Protein AF-A0A837RE06-F1 (afdb_monomer)

Nearest PDB structures (foldseek):
  3hrt-assembly1_A  TM=8.459E-01  e=1.801E-01  Streptococcus gordonii
  6o5c-assembly1_A  TM=8.377E-01  e=1.801E-01  Streptococcus pyogenes serotype M3
  2k5l-assembly1_A  TM=8.378E-01  e=2.194E-01  Acetivibrio thermocellus ATCC 27405
  6o5c-assembly1_B-2  TM=8.412E-01  e=2.672E-01  Streptococcus pyogenes serotype M3
  7r7b-assembly2_B  TM=8.445E-01  e=4.831E-01  Bacteroides fragilis

Structure (mmCIF, N/CA/C/O backbone):
data_AF-A0A837RE06-F1
#
_entry.id   AF-A0A837RE06-F1
#
loop_
_atom_site.group_PDB
_atom_site.id
_atom_site.type_symbol
_atom_site.label_atom_id
_atom_site.label_alt_id
_atom_site.label_comp_id
_atom_site.label_asym_id
_atom_site.label_entity_id
_atom_site.label_seq_id
_atom_site.pdbx_PDB_ins_code
_atom_site.Cartn_x
_atom_site.Cartn_y
_atom_site.Cartn_z
_atom_site.occupancy
_atom_site.B_iso_or_equiv
_atom_site.auth_seq_id
_atom_site.auth_comp_id
_atom_site.auth_asym_id
_atom_site.auth_atom_id
_atom_site.pdbx_PDB_model_num
ATOM 1 N N . MET A 1 1 ? 11.996 -3.305 4.900 1.00 76.06 1 MET A N 1
ATOM 2 C CA . MET A 1 1 ? 11.271 -2.016 4.864 1.00 76.06 1 MET A CA 1
ATOM 3 C C . MET A 1 1 ? 11.877 -1.112 5.920 1.00 76.06 1 MET A C 1
ATOM 5 O O . MET A 1 1 ? 12.225 -1.628 6.974 1.00 76.06 1 MET A O 1
ATOM 9 N N . ASP A 1 2 ? 12.073 0.171 5.633 1.00 87.25 2 ASP A N 1
ATOM 10 C CA . ASP A 1 2 ? 12.627 1.131 6.595 1.00 87.25 2 ASP A CA 1
ATOM 11 C C . ASP A 1 2 ? 11.569 1.605 7.609 1.00 87.25 2 ASP A C 1
ATOM 13 O O . ASP A 1 2 ? 10.363 1.536 7.357 1.00 87.25 2 ASP A O 1
ATOM 17 N N . GLU A 1 3 ? 12.029 2.090 8.762 1.00 88.00 3 GLU A N 1
ATOM 18 C CA . GLU A 1 3 ? 11.170 2.473 9.888 1.00 88.00 3 GLU A CA 1
ATOM 19 C C . GLU A 1 3 ? 10.247 3.660 9.561 1.00 88.00 3 GLU A C 1
ATOM 21 O O . GLU A 1 3 ? 9.092 3.683 9.986 1.00 88.00 3 GLU A O 1
ATOM 26 N N . GLN A 1 4 ? 10.700 4.602 8.726 1.00 89.81 4 GLN A N 1
ATOM 27 C CA . GLN A 1 4 ? 9.880 5.740 8.294 1.00 89.81 4 GLN A CA 1
ATOM 28 C C . GLN A 1 4 ? 8.703 5.283 7.426 1.00 89.81 4 GLN A C 1
ATOM 30 O O . GLN A 1 4 ? 7.578 5.756 7.601 1.00 89.81 4 GLN A O 1
ATOM 35 N N . THR A 1 5 ? 8.934 4.334 6.516 1.00 88.81 5 THR A N 1
ATOM 36 C CA . THR A 1 5 ? 7.871 3.726 5.710 1.00 88.81 5 THR A CA 1
ATOM 37 C C . THR A 1 5 ? 6.862 2.997 6.598 1.00 88.81 5 THR A C 1
ATOM 39 O O . THR A 1 5 ? 5.661 3.167 6.398 1.00 88.81 5 THR A O 1
ATOM 42 N N . VAL A 1 6 ? 7.313 2.251 7.613 1.00 89.31 6 VAL A N 1
ATOM 43 C CA . VAL A 1 6 ? 6.418 1.580 8.577 1.00 89.31 6 VAL A CA 1
ATOM 44 C C . VAL A 1 6 ? 5.543 2.596 9.316 1.00 89.31 6 VAL A C 1
ATOM 46 O O . VAL A 1 6 ? 4.321 2.450 9.334 1.00 89.31 6 VAL A O 1
ATOM 49 N N . GLN A 1 7 ? 6.142 3.651 9.875 1.00 90.19 7 GLN A N 1
ATOM 50 C CA . GLN A 1 7 ? 5.405 4.697 10.592 1.00 90.19 7 GLN A CA 1
ATOM 51 C C . GLN A 1 7 ? 4.383 5.400 9.693 1.00 90.19 7 GLN A C 1
ATOM 53 O O . GLN A 1 7 ? 3.262 5.675 10.120 1.00 90.19 7 GLN A O 1
ATOM 58 N N . ARG A 1 8 ? 4.738 5.648 8.427 1.00 90.12 8 ARG A N 1
ATOM 59 C CA . ARG A 1 8 ? 3.834 6.267 7.454 1.00 90.12 8 ARG A CA 1
ATOM 60 C C . ARG A 1 8 ? 2.669 5.363 7.070 1.00 90.12 8 ARG A C 1
ATOM 62 O O . ARG A 1 8 ? 1.566 5.849 6.872 1.00 90.12 8 ARG A O 1
ATOM 69 N N . LEU A 1 9 ? 2.895 4.058 6.955 1.00 89.50 9 LEU A N 1
ATOM 70 C CA . LEU A 1 9 ? 1.814 3.103 6.716 1.00 89.50 9 LEU A CA 1
ATOM 71 C C . LEU A 1 9 ? 0.868 3.036 7.920 1.00 89.50 9 LEU A C 1
ATOM 73 O O . LEU A 1 9 ? -0.344 3.109 7.735 1.00 89.50 9 LEU A O 1
ATOM 77 N N . HIS A 1 10 ? 1.412 3.018 9.140 1.00 89.62 10 HIS A N 1
ATOM 78 C CA . HIS A 1 10 ? 0.617 3.097 10.367 1.00 89.62 10 HIS A CA 1
ATOM 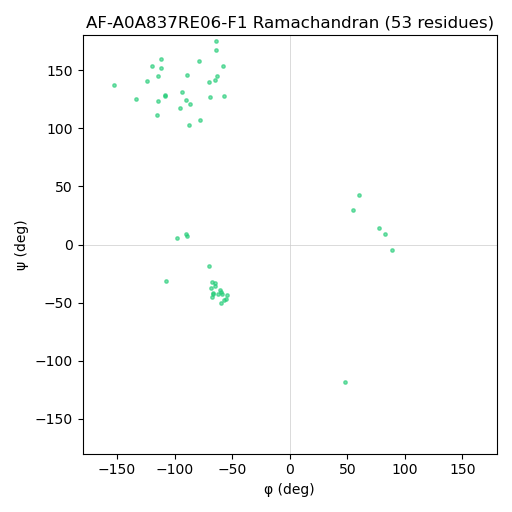79 C C . HIS A 1 10 ? -0.225 4.377 10.445 1.00 89.62 10 HIS A C 1
ATOM 81 O O . HIS A 1 10 ? -1.393 4.305 10.814 1.00 89.62 10 HIS A O 1
ATOM 87 N N . SER A 1 11 ? 0.323 5.542 10.079 1.00 89.19 11 SER A N 1
ATOM 88 C CA . SER A 1 11 ? -0.441 6.800 10.088 1.00 89.19 11 SER A CA 1
ATOM 89 C C . SER A 1 11 ? -1.513 6.877 8.996 1.00 89.19 11 SER A C 1
ATOM 91 O O . SER A 1 11 ? -2.445 7.669 9.114 1.00 89.19 11 SER A O 1
ATOM 93 N N . LEU A 1 12 ? -1.411 6.035 7.964 1.00 87.00 12 LEU A N 1
ATOM 94 C CA . LEU A 1 12 ? -2.426 5.844 6.924 1.00 87.00 12 LEU A CA 1
ATOM 95 C C . LEU A 1 12 ? -3.454 4.753 7.282 1.00 87.00 12 LEU A C 1
ATOM 97 O O . LEU A 1 12 ? -4.258 4.385 6.430 1.00 87.00 12 LEU A O 1
ATOM 101 N N . GLY A 1 13 ? -3.424 4.225 8.511 1.00 85.75 13 GLY A N 1
ATOM 102 C CA . GLY A 1 13 ? -4.360 3.202 8.988 1.00 85.75 13 GLY A CA 1
ATOM 103 C C . GLY A 1 13 ? -3.989 1.770 8.599 1.00 85.75 13 GLY A C 1
ATOM 104 O O . GLY A 1 13 ? -4.775 0.851 8.801 1.00 85.75 13 GLY A O 1
ATOM 105 N N . LEU A 1 14 ? -2.794 1.546 8.045 1.00 88.12 14 LEU A N 1
ATOM 106 C CA . LEU A 1 14 ? -2.320 0.209 7.709 1.00 88.12 14 LEU A CA 1
ATOM 107 C C . LEU A 1 14 ? -1.615 -0.395 8.926 1.00 88.12 14 LEU A C 1
ATOM 109 O O . LEU A 1 14 ? -0.473 -0.062 9.245 1.00 88.12 14 LEU A O 1
ATOM 113 N N . HIS A 1 15 ? -2.317 -1.296 9.603 1.00 87.25 15 HIS A N 1
ATOM 114 C CA . HIS A 1 15 ? -1.823 -2.033 10.763 1.00 87.25 15 HIS A CA 1
ATOM 115 C C . HIS A 1 15 ? -1.655 -3.519 10.449 1.00 87.25 15 HIS A C 1
ATOM 117 O O . HIS A 1 15 ? -2.279 -4.054 9.529 1.00 87.25 15 HIS A O 1
ATOM 123 N N . VAL A 1 16 ? -0.844 -4.216 11.245 1.00 83.00 16 VAL A N 1
ATOM 124 C CA . VAL A 1 16 ? -0.747 -5.680 11.170 1.00 83.00 16 VAL A CA 1
ATOM 125 C C . VAL A 1 16 ? -2.136 -6.291 11.384 1.00 83.00 16 VAL A C 1
ATOM 127 O O . VAL A 1 16 ? -2.818 -5.957 12.349 1.00 83.00 16 VAL A O 1
ATOM 130 N N . GLY A 1 17 ? -2.554 -7.163 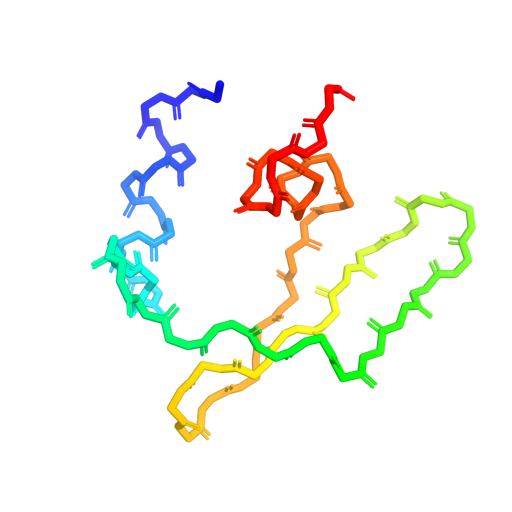10.464 1.00 83.88 17 GLY A N 1
ATOM 131 C CA . GLY A 1 17 ? -3.890 -7.773 10.463 1.00 83.88 17 GLY A CA 1
ATOM 132 C C . GLY A 1 17 ? -4.964 -6.985 9.702 1.00 83.88 17 GLY A C 1
ATOM 133 O O . GLY A 1 17 ? -6.070 -7.495 9.544 1.00 83.88 17 GLY A O 1
ATOM 134 N N . SER A 1 18 ? -4.657 -5.789 9.189 1.00 85.00 18 SER A N 1
ATOM 135 C CA . SER A 1 18 ? -5.599 -5.029 8.352 1.00 85.00 18 SER A CA 1
ATOM 136 C C . SER A 1 18 ? -5.883 -5.763 7.045 1.00 85.00 18 SER A C 1
ATOM 138 O O . SER A 1 18 ? -4.976 -6.323 6.422 1.00 85.00 18 SER A O 1
ATOM 140 N N . GLN A 1 19 ? -7.135 -5.718 6.591 1.00 86.81 19 GLN A N 1
ATOM 141 C CA . GLN A 1 19 ? -7.505 -6.296 5.307 1.00 86.81 19 GLN A CA 1
ATOM 142 C C . GLN A 1 19 ? -7.071 -5.363 4.173 1.00 86.81 19 GLN A C 1
ATOM 144 O O . GLN A 1 19 ? -7.656 -4.306 3.949 1.00 86.81 19 GLN A O 1
ATOM 149 N N . LEU A 1 20 ? -6.028 -5.767 3.454 1.00 88.25 20 LEU A N 1
ATOM 150 C CA . LEU A 1 20 ? -5.492 -5.029 2.319 1.00 88.25 20 LEU A CA 1
ATOM 151 C C . LEU A 1 20 ? -6.093 -5.575 1.024 1.00 88.25 20 LEU A C 1
ATOM 153 O O . LEU A 1 20 ? -5.854 -6.728 0.664 1.00 88.25 20 LEU A O 1
ATOM 157 N N . VAL A 1 21 ? -6.838 -4.739 0.297 1.00 93.12 21 VAL A N 1
ATOM 158 C CA . VAL A 1 21 ? -7.441 -5.129 -0.986 1.00 93.12 21 VAL A CA 1
ATOM 159 C C . VAL A 1 21 ? -6.840 -4.296 -2.119 1.00 93.12 21 VAL A C 1
ATOM 161 O O . VAL A 1 21 ? -7.093 -3.093 -2.185 1.00 93.12 21 VAL A O 1
ATOM 164 N N . PRO A 1 22 ? -6.047 -4.877 -3.036 1.00 93.00 22 PRO A N 1
ATOM 165 C CA . PRO A 1 22 ? -5.575 -4.150 -4.207 1.00 93.00 22 PRO A CA 1
ATOM 166 C C . PRO A 1 22 ? -6.736 -3.863 -5.170 1.00 93.00 22 PRO A C 1
ATOM 168 O O . PRO A 1 22 ? -7.464 -4.764 -5.574 1.00 93.00 22 PRO A O 1
ATOM 171 N N . VAL A 1 23 ? -6.900 -2.595 -5.550 1.00 96.31 23 VAL A N 1
ATOM 172 C CA . VAL A 1 23 ? -7.991 -2.116 -6.420 1.00 96.31 23 VAL A CA 1
ATOM 173 C C . VAL A 1 23 ? -7.487 -1.767 -7.818 1.00 96.31 23 VAL A C 1
ATOM 175 O O . VAL A 1 23 ? -8.223 -1.885 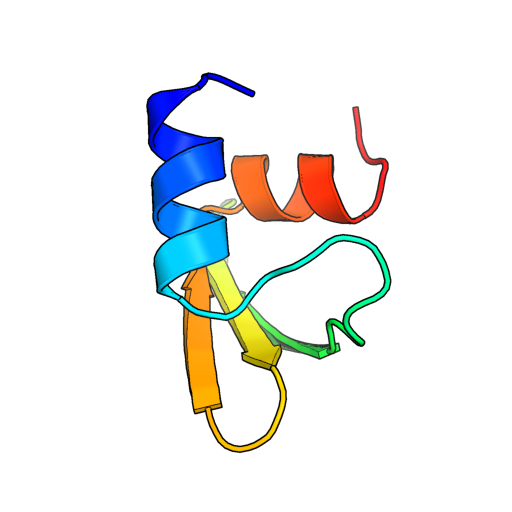-8.797 1.00 96.31 23 VAL A O 1
ATOM 178 N N . ARG A 1 24 ? -6.236 -1.304 -7.941 1.00 96.75 24 ARG A N 1
ATOM 179 C CA . ARG A 1 24 ? -5.642 -0.958 -9.238 1.00 96.75 24 ARG A CA 1
ATOM 180 C C . ARG A 1 24 ? -4.129 -1.114 -9.230 1.00 96.75 24 ARG A C 1
ATOM 182 O O . ARG A 1 24 ? -3.460 -0.634 -8.320 1.00 96.75 24 ARG A O 1
ATOM 189 N N . TYR A 1 25 ? -3.612 -1.678 -10.315 1.00 96.44 25 TYR A N 1
ATOM 190 C CA . TYR A 1 25 ? -2.188 -1.746 -10.620 1.00 96.44 25 TYR A CA 1
ATOM 191 C C . TYR A 1 25 ? -1.867 -0.794 -11.767 1.00 96.44 25 TYR A C 1
ATOM 193 O O . TYR A 1 25 ? -2.530 -0.831 -12.804 1.00 96.44 25 TYR A O 1
ATOM 201 N N . TYR A 1 26 ? -0.862 0.058 -11.583 1.00 96.69 26 TYR A N 1
ATOM 202 C CA . TYR A 1 26 ? -0.292 0.832 -12.681 1.00 96.69 26 TYR A CA 1
ATOM 203 C C . TYR A 1 26 ? 0.857 0.048 -13.342 1.00 96.69 26 TYR A C 1
ATOM 205 O O . TYR A 1 26 ? 1.559 -0.699 -12.656 1.00 96.69 26 TYR A O 1
ATOM 213 N N . PRO A 1 27 ? 1.053 0.181 -14.668 1.00 94.62 27 PRO A N 1
ATOM 214 C CA . PRO A 1 27 ? 2.096 -0.550 -15.391 1.00 94.62 27 PRO A CA 1
ATOM 215 C C . PRO A 1 27 ? 3.513 -0.159 -14.931 1.00 94.62 27 PRO A C 1
ATOM 217 O O . PRO A 1 27 ? 3.699 0.838 -14.236 1.00 94.62 27 PRO A O 1
ATOM 220 N N . PHE A 1 28 ? 4.517 -0.944 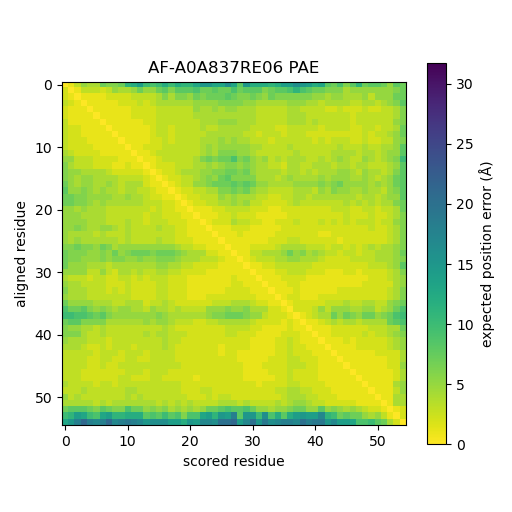-15.346 1.00 94.12 28 PHE A N 1
ATOM 221 C CA . PHE A 1 28 ? 5.953 -0.683 -15.126 1.00 94.12 28 PHE A CA 1
ATOM 222 C C . PHE A 1 28 ? 6.385 -0.585 -13.650 1.00 94.12 28 PHE A C 1
ATOM 224 O O . PHE A 1 28 ? 7.147 0.307 -13.286 1.00 94.12 28 PHE A O 1
ATOM 231 N N . HIS A 1 29 ? 5.889 -1.478 -12.784 1.00 92.25 29 HIS A N 1
ATOM 232 C CA . HIS A 1 29 ? 6.103 -1.396 -11.326 1.00 92.25 29 HIS A CA 1
ATOM 233 C C . HIS A 1 29 ? 5.665 -0.044 -10.733 1.00 92.25 29 HIS A C 1
ATOM 235 O O . HIS A 1 29 ? 6.212 0.434 -9.735 1.00 92.25 29 HIS A O 1
ATOM 241 N N . GLY A 1 30 ? 4.663 0.574 -11.366 1.00 93.56 30 GLY A N 1
ATOM 242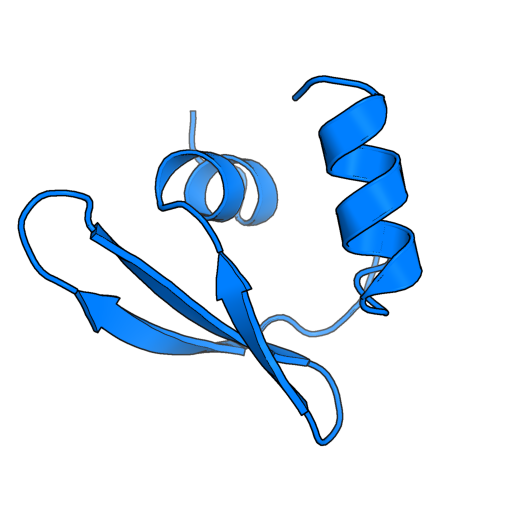 C CA . GLY A 1 30 ? 4.015 1.781 -10.890 1.00 93.56 30 GLY A CA 1
ATOM 243 C C . GLY A 1 30 ? 3.284 1.559 -9.564 1.00 93.56 30 GLY A C 1
ATOM 244 O O . GLY A 1 30 ? 3.217 0.444 -9.045 1.00 93.56 30 GLY A O 1
ATOM 245 N N . PRO A 1 31 ? 2.727 2.625 -8.974 1.00 95.62 31 PRO A N 1
ATOM 246 C CA . PRO A 1 31 ? 2.034 2.514 -7.701 1.00 95.62 31 PRO A CA 1
ATOM 247 C C . PRO A 1 31 ? 0.878 1.506 -7.764 1.00 95.62 31 PRO A C 1
ATOM 249 O O . PRO A 1 31 ? 0.274 1.268 -8.811 1.00 95.62 31 PRO A O 1
ATOM 252 N N . VAL A 1 32 ? 0.548 0.933 -6.614 1.00 96.38 32 VAL A N 1
ATOM 253 C CA . VAL A 1 32 ? -0.631 0.092 -6.425 1.00 96.38 32 VAL A CA 1
ATOM 254 C C . VAL A 1 32 ? -1.621 0.883 -5.588 1.00 96.38 32 VAL A C 1
ATOM 256 O O . VAL A 1 32 ? -1.266 1.414 -4.536 1.00 96.38 32 VAL A O 1
ATOM 259 N N . ILE A 1 33 ? -2.856 0.990 -6.066 1.00 96.25 33 ILE A N 1
ATOM 260 C CA . ILE A 1 33 ? -3.949 1.546 -5.274 1.00 96.25 33 ILE A CA 1
ATOM 261 C C . ILE A 1 33 ? -4.540 0.413 -4.458 1.00 96.25 33 ILE A C 1
ATOM 263 O O . ILE A 1 33 ? -5.024 -0.569 -5.026 1.00 96.25 33 ILE A O 1
ATOM 267 N N . ILE A 1 34 ? -4.520 0.571 -3.143 1.00 94.25 34 ILE A N 1
ATOM 268 C CA . ILE A 1 34 ? -5.108 -0.371 -2.199 1.00 94.25 34 ILE A CA 1
ATOM 269 C C . ILE A 1 34 ? -6.277 0.294 -1.476 1.00 94.25 34 ILE A C 1
ATOM 271 O O . ILE A 1 34 ? -6.262 1.501 -1.223 1.00 94.25 34 ILE A O 1
ATOM 275 N N . GLN A 1 35 ? -7.300 -0.498 -1.181 1.00 93.56 35 GLN A N 1
ATOM 276 C CA . GLN A 1 35 ? -8.382 -0.146 -0.277 1.00 93.56 35 GLN A CA 1
ATOM 277 C C . GLN A 1 35 ? -8.023 -0.664 1.115 1.00 93.56 35 GLN A C 1
ATOM 279 O O . GLN A 1 35 ? -7.650 -1.831 1.262 1.00 93.56 35 GLN A O 1
ATOM 284 N N . ILE A 1 36 ? -8.159 0.212 2.106 1.00 89.88 36 ILE A N 1
ATOM 285 C CA . ILE A 1 36 ? -8.091 -0.107 3.533 1.00 89.88 36 ILE A CA 1
ATOM 286 C C . ILE A 1 36 ? -9.276 0.600 4.175 1.00 89.88 36 ILE A C 1
ATOM 288 O O . ILE A 1 36 ? -9.460 1.803 3.972 1.00 89.88 36 ILE A O 1
ATOM 292 N N . ASP A 1 37 ? -10.112 -0.152 4.884 1.00 85.75 37 ASP A N 1
ATOM 293 C CA . ASP A 1 37 ? -11.388 0.326 5.412 1.00 85.75 37 ASP A CA 1
ATOM 294 C C . ASP A 1 37 ? -12.204 1.069 4.333 1.00 85.75 37 ASP A C 1
ATOM 296 O O . ASP A 1 37 ? -12.549 0.511 3.286 1.00 85.75 37 ASP A O 1
ATOM 300 N N . GLN A 1 38 ? -12.495 2.353 4.552 1.00 86.19 38 GLN A N 1
ATOM 301 C CA . GLN A 1 38 ? -13.250 3.208 3.632 1.00 86.19 38 GLN A CA 1
ATOM 302 C C . GLN A 1 38 ? -12.354 4.097 2.752 1.00 86.19 38 GLN A C 1
ATOM 304 O O . GLN A 1 38 ? -12.862 4.925 1.997 1.00 86.19 38 GLN A O 1
ATOM 309 N N . GLN A 1 39 ? -11.031 3.929 2.815 1.00 90.19 39 GLN A N 1
ATOM 310 C CA . GLN A 1 39 ? -10.062 4.784 2.132 1.00 90.19 39 GLN A CA 1
ATOM 311 C C . GLN A 1 39 ? -9.329 4.060 1.001 1.00 90.19 39 GLN A C 1
ATOM 313 O O . GLN A 1 39 ? -9.111 2.849 1.030 1.00 90.19 39 GLN A O 1
ATOM 318 N N . ARG A 1 40 ? -8.911 4.841 -0.004 1.00 93.25 40 ARG A N 1
ATOM 319 C CA . ARG A 1 40 ? -8.030 4.397 -1.090 1.00 93.25 40 ARG A CA 1
ATOM 320 C C . ARG A 1 40 ? -6.711 5.125 -0.991 1.00 93.25 40 ARG A C 1
ATOM 322 O O . ARG A 1 40 ? -6.684 6.351 -1.062 1.00 93.25 40 ARG A O 1
ATOM 329 N N . ILE A 1 41 ? -5.629 4.367 -0.895 1.00 92.44 41 ILE A N 1
ATOM 330 C CA . ILE A 1 41 ? -4.281 4.922 -0.826 1.00 92.44 41 ILE A CA 1
ATOM 331 C C . ILE A 1 41 ? -3.421 4.346 -1.944 1.00 92.44 41 ILE A C 1
ATOM 333 O O . ILE A 1 41 ? -3.526 3.172 -2.300 1.00 92.44 41 ILE A O 1
ATOM 337 N N . GLY A 1 42 ? -2.579 5.194 -2.526 1.00 93.75 42 GLY A N 1
ATOM 338 C CA . GLY A 1 42 ? -1.553 4.765 -3.467 1.00 93.75 42 GLY A CA 1
ATOM 339 C C . GLY A 1 42 ? -0.264 4.450 -2.723 1.00 93.75 42 GLY A C 1
ATOM 340 O O . GLY A 1 42 ? 0.273 5.315 -2.034 1.00 93.75 42 GLY A O 1
ATOM 341 N N . ILE A 1 43 ? 0.254 3.237 -2.889 1.00 93.94 43 ILE A N 1
ATOM 342 C CA . ILE A 1 43 ? 1.548 2.829 -2.337 1.00 93.94 43 ILE A CA 1
ATOM 343 C C . ILE A 1 43 ? 2.508 2.426 -3.450 1.00 93.94 43 ILE A C 1
ATOM 345 O O . ILE A 1 43 ? 2.100 2.016 -4.535 1.00 93.94 43 ILE A O 1
ATOM 349 N N . ARG A 1 44 ? 3.811 2.557 -3.197 1.00 94.50 44 ARG A N 1
ATOM 350 C CA . ARG A 1 44 ? 4.839 2.104 -4.144 1.00 94.50 44 ARG A CA 1
ATOM 351 C C . ARG A 1 44 ? 4.741 0.589 -4.334 1.00 94.50 44 ARG A C 1
ATOM 353 O O . ARG A 1 44 ? 4.484 -0.130 -3.370 1.00 94.50 44 ARG A O 1
ATOM 360 N N . TYR A 1 45 ? 5.019 0.107 -5.544 1.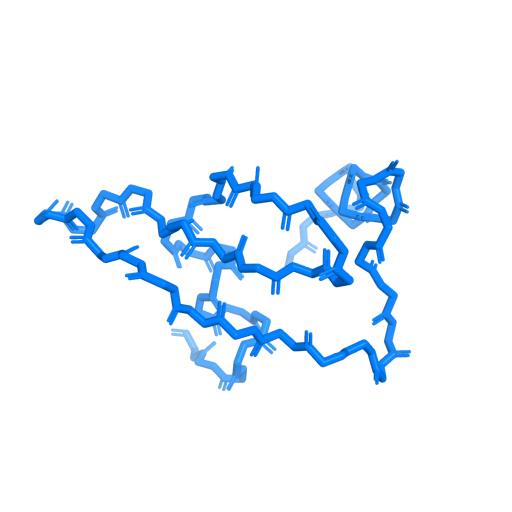00 94.31 45 TYR A N 1
ATOM 361 C CA . TYR A 1 45 ? 4.980 -1.323 -5.866 1.00 94.31 45 TYR A CA 1
ATOM 362 C C . TYR A 1 45 ? 5.845 -2.176 -4.929 1.00 94.31 45 TYR A C 1
ATOM 364 O O . TYR A 1 45 ? 5.390 -3.199 -4.434 1.00 94.31 45 TYR A O 1
ATOM 372 N N . THR A 1 46 ? 7.058 -1.723 -4.611 1.00 93.44 46 THR A N 1
ATOM 373 C CA . THR A 1 46 ? 7.980 -2.441 -3.712 1.00 93.44 46 THR A CA 1
ATOM 374 C C . THR A 1 46 ? 7.460 -2.543 -2.276 1.00 93.44 46 THR A C 1
ATOM 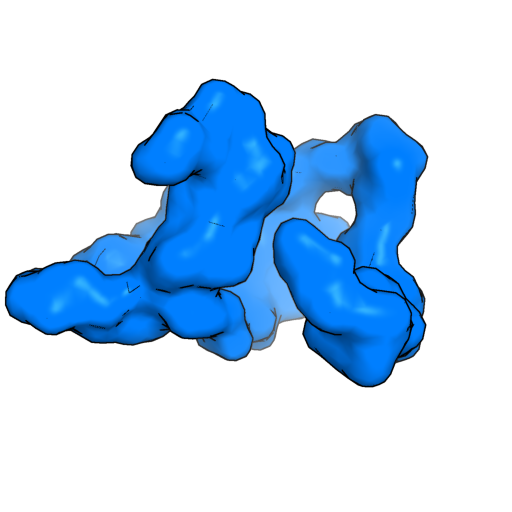376 O O . THR A 1 46 ? 7.635 -3.566 -1.614 1.00 93.44 46 THR A O 1
ATOM 379 N N . VAL A 1 47 ? 6.764 -1.507 -1.799 1.00 92.62 47 VAL A N 1
ATOM 380 C CA . VAL A 1 47 ? 6.088 -1.526 -0.495 1.00 92.62 47 VAL A CA 1
ATOM 381 C C . VAL A 1 47 ? 4.924 -2.511 -0.534 1.00 92.62 47 VAL A C 1
ATOM 383 O O . VAL A 1 47 ? 4.807 -3.339 0.362 1.00 92.62 47 VAL A O 1
ATOM 386 N N . PHE A 1 48 ? 4.112 -2.486 -1.597 1.00 92.88 48 P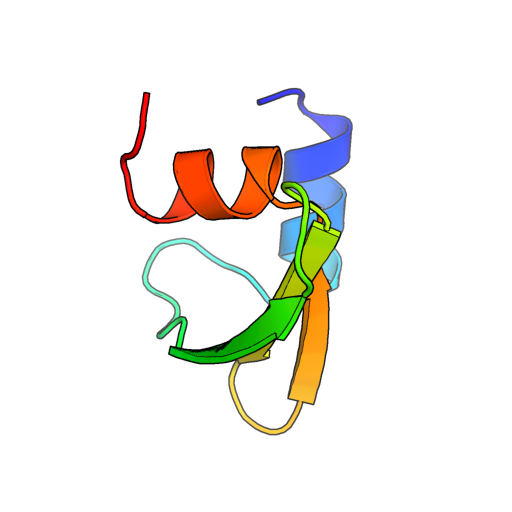HE A N 1
ATOM 387 C CA . PHE A 1 48 ? 3.025 -3.448 -1.786 1.00 92.88 48 PHE A CA 1
ATOM 388 C C . PHE A 1 48 ? 3.536 -4.892 -1.781 1.00 92.88 48 PHE A C 1
ATOM 390 O O . PHE A 1 48 ? 2.996 -5.707 -1.042 1.00 92.88 48 PHE A O 1
ATOM 397 N N . GLN A 1 49 ? 4.601 -5.193 -2.533 1.00 92.75 49 GLN A N 1
ATOM 398 C CA . GLN A 1 49 ? 5.223 -6.520 -2.541 1.00 92.75 49 GLN A CA 1
ATOM 399 C C . GLN A 1 49 ? 5.633 -6.955 -1.136 1.00 92.75 49 GLN A C 1
ATOM 401 O O . GLN A 1 49 ? 5.271 -8.050 -0.724 1.00 92.75 49 GLN A O 1
ATOM 406 N N . THR A 1 50 ? 6.288 -6.076 -0.374 1.00 90.50 50 THR A N 1
ATOM 407 C CA . THR A 1 50 ? 6.689 -6.386 1.005 1.00 90.50 50 THR A CA 1
ATOM 408 C C . THR A 1 50 ? 5.477 -6.708 1.892 1.00 90.50 50 THR A C 1
ATOM 410 O O . THR A 1 50 ? 5.525 -7.646 2.683 1.00 90.50 50 THR A O 1
ATOM 413 N N . LEU A 1 51 ? 4.373 -5.963 1.751 1.00 88.25 51 LEU A N 1
ATOM 414 C CA . LEU A 1 51 ? 3.160 -6.151 2.558 1.00 88.25 51 LEU A CA 1
ATOM 415 C C . LEU A 1 51 ? 2.433 -7.469 2.269 1.00 88.25 51 LEU A C 1
ATOM 417 O O . LEU A 1 51 ? 1.844 -8.044 3.180 1.00 88.25 51 LEU A O 1
ATOM 421 N N . ILE A 1 52 ? 2.485 -7.959 1.029 1.00 88.50 52 ILE A N 1
ATOM 422 C CA . ILE A 1 52 ? 1.874 -9.243 0.645 1.00 88.50 52 ILE A CA 1
ATOM 423 C C . ILE A 1 52 ? 2.828 -10.440 0.803 1.00 88.50 52 ILE A C 1
ATOM 425 O O . ILE A 1 52 ? 2.515 -11.535 0.342 1.00 88.50 52 ILE A O 1
ATOM 429 N N . GLY A 1 53 ? 4.000 -10.245 1.419 1.00 81.94 53 GLY A N 1
ATOM 430 C CA . GLY A 1 53 ? 5.009 -11.295 1.602 1.00 81.94 53 GLY A CA 1
ATOM 431 C C . GLY A 1 53 ? 5.841 -11.609 0.352 1.00 81.94 53 GLY A C 1
ATOM 432 O O . GLY A 1 53 ? 6.521 -12.634 0.304 1.00 81.94 53 GLY A O 1
ATOM 433 N N . GLY A 1 54 ? 5.800 -10.743 -0.661 1.00 73.06 54 GLY A N 1
ATOM 434 C CA . GLY A 1 54 ? 6.707 -10.772 -1.804 1.00 73.06 54 GLY A CA 1
ATOM 435 C C . GLY A 1 54 ? 8.130 -10.369 -1.402 1.00 73.06 54 GLY A C 1
ATOM 436 O O . GLY A 1 54 ? 8.316 -9.467 -0.584 1.00 73.06 54 GLY A O 1
ATOM 437 N N . LYS A 1 55 ? 9.120 -11.065 -1.970 1.00 54.41 55 LYS A N 1
ATOM 438 C CA . LYS A 1 55 ? 10.551 -10.760 -1.820 1.00 54.41 55 LYS A CA 1
ATOM 439 C C . LYS A 1 55 ? 10.978 -9.577 -2.678 1.00 54.41 55 LYS A C 1
ATOM 441 O O . LYS A 1 55 ? 10.494 -9.497 -3.830 1.00 54.41 55 LYS A O 1
#

Sequence (55 aa):
MDEQTVQRLHSLGLHVGSQLVPVRYYPFHGPVIIQIDQQRIGIRYTVFQTLIGGK

Secondary structure (DSSP, 8-state):
--HHHHHHHHHTT--TT---EEEEE-TTT--EEEEETTEEEEE-HHHHHHHTT--

Radius of gyration: 10.6 Å; Cα contacts (8 Å, |Δi|>4): 62; chains: 1; bounding box: 26×18×27 Å

pLDDT: mean 89.61, std 6.78, range [54.41, 96.75]

InterPro domains:
  IPR0071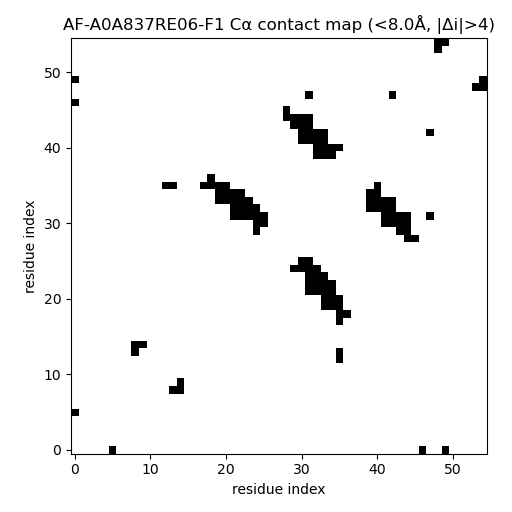67 Ferrous iron transporter FeoA-like domain [PF04023] (2-49)
  IPR008988 Transcriptional repressor, C-terminal [SSF50037] (2-47)
  IPR038157 Ferrous iron transporter, core domain [G3DSA:2.30.30.90] (1-52)

Solvent-accessible surface area (backbone atoms only — not comparable to full-atom values): 3428 Å² total; per-residue (Å²): 135,57,70,69,60,52,53,52,38,44,77,70,70,52,50,95,88,57,72,78,43,82,75,44,79,45,73,93,76,30,47,32,32,30,36,46,92,96,45,79,47,77,38,53,34,71,58,50,35,51,76,75,72,44,133

Mean predicted aligned error: 3.59 Å

Foldseek 3Di:
DDPVVVVVCVVVVNDVVWDWAFDDDDPPQQWTWIDTDPDTDTDGSVVVCVVVVHD

Organism: NCBI:txid1423791